Protein AF-A0ABD5XJB5-F1 (afdb_monomer_lite)

pLDDT: mean 73.61, std 13.78, range [49.03, 93.06]

Foldseek 3Di:
DDDPDDPPPDPPPVPPPPDPVQQVAWDADPNDIDGPVVVVVVVD

Radius of gyration: 17.57 Å; chains: 1; bounding box: 44×16×42 Å

Secondary structure (DSSP, 8-state):
---TT-TT------------GGGG-EEEETTEEEEHHHHHHHH-

Organism: NCBI:txid1109010

Structure (mmCIF, N/CA/C/O backbone):
data_AF-A0ABD5XJB5-F1
#
_entry.id   AF-A0ABD5XJB5-F1
#
loop_
_atom_site.group_PDB
_atom_site.id
_atom_site.type_symbol
_atom_site.label_atom_id
_atom_site.label_alt_id
_atom_site.label_comp_id
_atom_site.label_asym_id
_atom_site.label_entity_id
_atom_site.label_seq_id
_atom_site.pdbx_PDB_ins_code
_atom_site.Cartn_x
_atom_site.Cartn_y
_atom_site.Cartn_z
_atom_site.occupancy
_atom_site.B_iso_or_equiv
_atom_site.auth_seq_id
_atom_site.auth_comp_id
_atom_site.auth_asym_id
_atom_site.auth_atom_id
_atom_site.pdbx_PDB_model_num
ATOM 1 N N . MET A 1 1 ? 32.711 -2.738 -24.517 1.00 55.78 1 MET A N 1
ATOM 2 C CA . MET A 1 1 ? 31.817 -1.868 -25.302 1.00 55.78 1 MET A CA 1
ATOM 3 C C . MET A 1 1 ? 30.422 -2.265 -24.864 1.00 55.78 1 MET A C 1
ATOM 5 O O . MET A 1 1 ? 30.030 -3.384 -25.157 1.00 55.78 1 MET A O 1
ATOM 9 N N . GLU A 1 2 ? 29.782 -1.471 -24.007 1.00 62.62 2 GLU A N 1
ATOM 10 C CA . GLU A 1 2 ? 28.440 -1.789 -23.497 1.00 62.62 2 GLU A CA 1
ATOM 11 C C . GLU A 1 2 ? 27.398 -1.342 -24.525 1.00 62.62 2 GLU A C 1
ATOM 13 O O . GLU A 1 2 ? 27.473 -0.231 -25.050 1.00 62.62 2 GLU A O 1
ATOM 18 N N . GLU A 1 3 ? 26.481 -2.242 -24.875 1.00 64.12 3 GLU A N 1
ATOM 19 C CA . GLU A 1 3 ? 25.443 -1.994 -25.872 1.00 64.12 3 GLU A CA 1
ATOM 20 C C . GLU A 1 3 ? 24.311 -1.159 -25.248 1.00 64.12 3 GLU A C 1
ATOM 22 O O . GLU A 1 3 ? 23.683 -1.610 -24.288 1.00 64.12 3 GLU A O 1
ATOM 27 N N . PRO A 1 4 ? 23.999 0.034 -25.787 1.00 62.75 4 PRO A N 1
ATOM 28 C CA . PRO A 1 4 ? 23.094 0.994 -25.148 1.00 62.75 4 PRO A CA 1
ATOM 29 C C . PRO A 1 4 ? 21.608 0.594 -25.171 1.00 62.75 4 PRO A C 1
ATOM 31 O O . PRO A 1 4 ? 20.784 1.328 -24.644 1.00 62.75 4 PRO A O 1
ATOM 34 N N . ASN A 1 5 ? 21.247 -0.546 -25.772 1.00 63.78 5 ASN A N 1
ATOM 35 C CA . ASN A 1 5 ? 19.853 -0.934 -26.021 1.00 63.78 5 ASN A CA 1
ATOM 36 C C . ASN A 1 5 ? 19.568 -2.408 -25.684 1.00 63.78 5 ASN A C 1
ATOM 38 O O . ASN A 1 5 ? 18.813 -3.078 -26.390 1.00 63.78 5 ASN A O 1
ATOM 42 N N . SER A 1 6 ? 20.188 -2.952 -24.635 1.00 63.81 6 SER A N 1
ATOM 43 C CA . SER A 1 6 ? 19.822 -4.294 -24.177 1.00 63.81 6 SER A CA 1
ATOM 44 C C . SER A 1 6 ? 18.450 -4.255 -23.485 1.00 63.81 6 SER A C 1
ATOM 46 O O . SER A 1 6 ? 18.264 -3.460 -22.566 1.00 63.81 6 SER A O 1
ATOM 48 N N . PRO A 1 7 ? 17.494 -5.136 -23.835 1.00 68.19 7 PRO A N 1
ATOM 49 C CA . PRO A 1 7 ? 16.208 -5.239 -23.137 1.00 68.19 7 PRO A CA 1
ATOM 50 C C . PRO A 1 7 ? 16.350 -5.727 -21.682 1.00 68.19 7 PRO A C 1
ATOM 52 O O . PRO A 1 7 ? 15.380 -5.713 -20.927 1.00 68.19 7 PRO A O 1
ATOM 55 N N . TYR A 1 8 ? 17.556 -6.146 -21.279 1.00 60.94 8 TYR A N 1
ATOM 56 C CA . TYR A 1 8 ? 17.920 -6.466 -19.897 1.00 60.94 8 TYR A CA 1
ATOM 57 C C . TYR A 1 8 ? 18.703 -5.344 -19.206 1.00 60.94 8 TYR A C 1
ATOM 59 O O . TYR A 1 8 ? 19.134 -5.524 -18.065 1.00 60.94 8 TYR A O 1
ATOM 67 N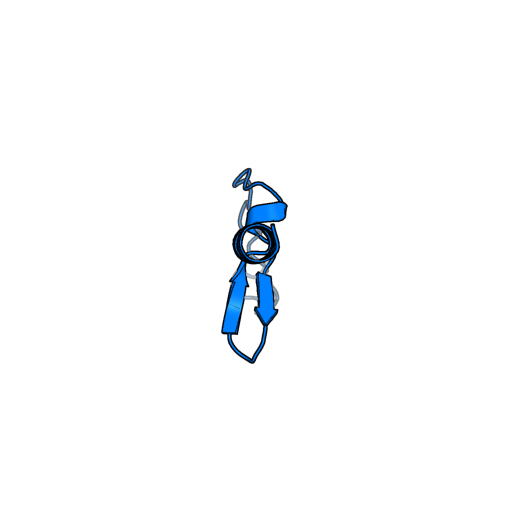 N . PHE A 1 9 ? 18.900 -4.202 -19.870 1.00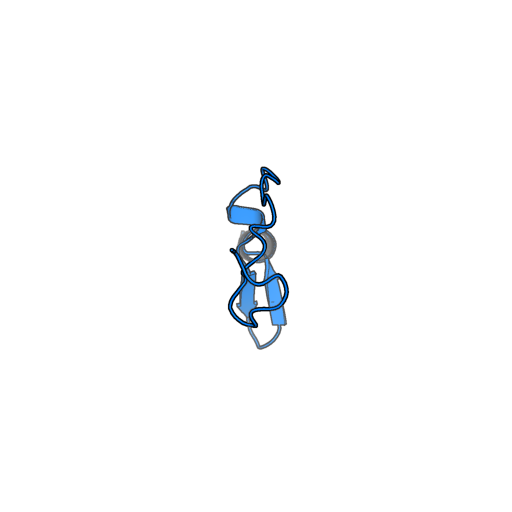 64.88 9 PHE A N 1
ATOM 68 C CA . PHE A 1 9 ? 19.504 -3.029 -19.260 1.00 64.88 9 PHE A CA 1
ATOM 69 C C . PHE A 1 9 ? 18.509 -2.437 -18.263 1.00 64.88 9 PHE A C 1
ATOM 71 O O . PHE A 1 9 ? 17.610 -1.671 -18.600 1.00 64.88 9 PHE A O 1
ATOM 78 N N . ARG A 1 10 ? 18.634 -2.873 -17.012 1.00 64.56 10 ARG A N 1
ATOM 79 C CA . ARG A 1 10 ? 17.953 -2.252 -15.886 1.00 64.56 10 ARG A CA 1
ATOM 80 C C . ARG A 1 10 ? 18.728 -0.987 -15.577 1.00 64.56 10 ARG A C 1
ATOM 82 O O . ARG A 1 10 ? 19.748 -1.050 -14.896 1.00 64.56 10 ARG A O 1
ATOM 89 N N . GLU A 1 11 ? 18.269 0.135 -16.120 1.00 65.44 11 GLU A N 1
ATOM 90 C CA . GLU A 1 11 ? 18.647 1.441 -15.599 1.00 65.44 11 GLU A CA 1
ATOM 91 C C . GLU A 1 11 ? 18.384 1.379 -14.090 1.00 65.44 11 GLU A C 1
ATOM 93 O O . GLU A 1 11 ? 17.251 1.148 -13.658 1.00 65.44 11 GLU A O 1
ATOM 98 N N . GLN A 1 12 ? 19.454 1.405 -13.294 1.00 59.19 12 GLN A N 1
ATOM 99 C CA . GLN A 1 12 ? 19.344 1.482 -11.846 1.00 59.19 12 GLN A CA 1
ATOM 100 C C . GLN A 1 12 ? 18.757 2.858 -11.566 1.00 59.19 12 GLN A C 1
ATOM 102 O O . GLN A 1 12 ? 19.481 3.843 -11.487 1.00 59.19 12 GLN A O 1
ATOM 107 N N . VAL A 1 13 ? 17.429 2.929 -11.523 1.00 61.03 13 VAL A N 1
ATOM 108 C CA . VAL A 1 13 ? 16.721 4.096 -11.023 1.00 61.03 13 VAL A CA 1
ATOM 109 C C . VAL A 1 13 ? 17.185 4.217 -9.580 1.00 61.03 13 VAL A C 1
ATOM 111 O O . VAL A 1 13 ? 16.925 3.315 -8.783 1.00 61.03 13 VAL A O 1
ATOM 114 N N . ASP A 1 14 ? 17.965 5.256 -9.284 1.00 49.03 14 ASP A N 1
ATOM 115 C CA . ASP A 1 14 ? 18.361 5.623 -7.928 1.00 49.03 14 ASP A CA 1
ATOM 116 C C . ASP A 1 14 ? 17.084 5.842 -7.109 1.00 49.03 14 ASP A C 1
ATOM 118 O O . ASP A 1 14 ? 16.523 6.933 -7.040 1.00 49.03 14 ASP A O 1
ATOM 122 N N . ASP A 1 15 ? 16.587 4.767 -6.511 1.00 51.34 15 ASP A N 1
ATOM 123 C CA . ASP A 1 15 ? 15.366 4.731 -5.717 1.00 51.34 15 ASP A CA 1
ATOM 124 C C . ASP A 1 15 ? 15.685 5.165 -4.275 1.00 51.34 15 ASP A C 1
ATOM 126 O O . ASP A 1 15 ? 15.233 4.571 -3.296 1.00 51.34 15 ASP A O 1
ATOM 130 N N . VAL A 1 16 ? 16.504 6.216 -4.133 1.00 56.12 16 VAL A N 1
ATOM 131 C CA . VAL A 1 16 ? 16.742 6.916 -2.863 1.00 56.12 16 VAL A CA 1
ATOM 132 C C . VAL A 1 16 ? 15.635 7.951 -2.674 1.00 56.12 16 VAL A C 1
ATOM 134 O O . VAL A 1 16 ? 15.864 9.141 -2.479 1.00 56.12 16 VAL A O 1
ATOM 137 N N . VAL A 1 17 ? 14.388 7.492 -2.741 1.00 60.25 17 VAL A N 1
ATOM 138 C CA . VAL A 1 17 ? 13.316 8.149 -2.008 1.00 60.25 17 VAL A CA 1
ATOM 139 C C . VAL A 1 17 ? 13.215 7.362 -0.723 1.00 60.25 17 VAL A C 1
ATOM 141 O O . VAL A 1 17 ? 12.688 6.248 -0.722 1.00 60.25 17 VAL A O 1
ATOM 144 N N . GLU A 1 18 ? 13.754 7.940 0.347 1.00 57.41 18 GLU A N 1
ATOM 145 C CA . GLU A 1 18 ? 13.593 7.533 1.744 1.00 57.41 18 GLU A CA 1
ATOM 146 C C . GLU A 1 18 ? 12.092 7.579 2.102 1.00 57.41 18 GLU A C 1
ATOM 148 O O . GLU A 1 18 ? 11.582 8.459 2.784 1.00 57.41 18 GLU A O 1
ATOM 153 N N . SER A 1 19 ? 11.338 6.672 1.498 1.00 62.09 19 SER A N 1
ATOM 154 C CA . SER A 1 19 ? 9.919 6.468 1.708 1.00 62.09 19 SER A CA 1
ATOM 155 C C . SER A 1 19 ? 9.850 5.407 2.783 1.00 62.09 19 SER A C 1
ATOM 157 O O . SER A 1 19 ? 10.456 4.344 2.628 1.00 62.09 19 SER A O 1
ATOM 159 N N . ASP A 1 20 ? 9.189 5.735 3.893 1.00 65.62 20 ASP A N 1
ATOM 160 C CA . ASP A 1 20 ? 8.955 4.804 4.991 1.00 65.62 20 ASP A CA 1
ATOM 161 C C . ASP A 1 20 ? 8.563 3.441 4.391 1.00 65.62 20 ASP A C 1
ATOM 163 O O . ASP A 1 20 ? 7.653 3.395 3.554 1.00 65.62 20 ASP A O 1
ATOM 167 N N . PRO A 1 21 ? 9.255 2.336 4.726 1.00 66.44 21 PRO A N 1
ATOM 168 C CA . PRO A 1 21 ? 8.956 1.027 4.151 1.00 66.44 21 PRO A CA 1
ATOM 169 C C . PRO A 1 21 ? 7.472 0.652 4.293 1.00 66.44 21 PRO A C 1
ATOM 171 O O . PRO A 1 21 ? 6.949 -0.066 3.446 1.00 66.44 21 PRO A O 1
ATOM 174 N N . GLN A 1 22 ? 6.770 1.196 5.294 1.00 63.84 22 GLN A N 1
ATOM 175 C CA . GLN A 1 22 ? 5.333 0.998 5.494 1.00 63.84 22 GLN A CA 1
ATOM 176 C C . GLN A 1 22 ? 4.452 1.692 4.446 1.00 63.84 22 GLN A C 1
ATOM 178 O O . GLN A 1 22 ? 3.347 1.222 4.171 1.00 63.84 22 GLN A O 1
ATOM 183 N N . ASP A 1 23 ? 4.916 2.789 3.845 1.00 65.19 23 ASP A N 1
ATOM 184 C CA . ASP A 1 23 ? 4.189 3.492 2.782 1.00 65.19 23 ASP A CA 1
ATOM 185 C C . ASP A 1 23 ? 4.317 2.773 1.425 1.00 65.19 23 ASP A C 1
ATOM 187 O O . ASP A 1 23 ? 3.512 3.013 0.523 1.00 65.19 23 ASP A O 1
ATOM 191 N N . ARG A 1 24 ? 5.272 1.839 1.287 1.00 71.31 24 ARG A N 1
ATOM 192 C CA . ARG A 1 24 ? 5.400 0.957 0.112 1.00 71.31 24 ARG A CA 1
ATOM 193 C C . ARG A 1 24 ? 4.556 -0.320 0.221 1.00 71.31 24 ARG A C 1
ATOM 195 O O . ARG A 1 24 ? 4.386 -1.027 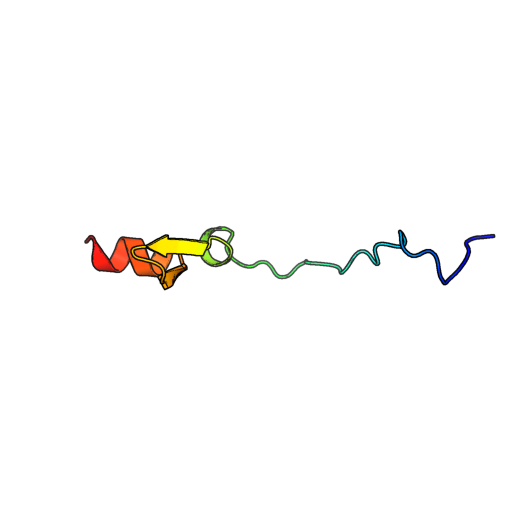-0.771 1.00 71.31 24 ARG A O 1
ATOM 202 N N . GLU A 1 25 ? 4.015 -0.634 1.398 1.00 84.06 25 GLU A N 1
ATOM 203 C CA . GLU A 1 25 ? 3.230 -1.851 1.617 1.00 84.06 25 GLU A CA 1
ATOM 204 C C . GLU A 1 25 ? 1.777 -1.674 1.152 1.00 84.06 25 GLU A C 1
ATOM 206 O O . GLU A 1 25 ? 0.988 -0.921 1.734 1.00 84.06 25 GLU A O 1
ATOM 211 N N . VAL A 1 26 ? 1.406 -2.427 0.113 1.00 87.88 26 VAL A N 1
ATOM 212 C CA . VAL A 1 26 ? 0.034 -2.523 -0.403 1.00 87.88 26 VAL A CA 1
ATOM 213 C C . VAL A 1 26 ? -0.582 -3.842 0.043 1.00 87.88 26 VAL A C 1
ATOM 215 O O . VAL A 1 26 ? 0.027 -4.903 -0.081 1.00 87.88 26 VAL A O 1
ATOM 218 N N . ILE A 1 27 ? -1.816 -3.781 0.529 1.00 89.12 27 ILE A N 1
ATOM 219 C CA . ILE A 1 27 ? -2.629 -4.946 0.856 1.00 89.12 27 ILE A CA 1
ATOM 220 C C . ILE A 1 27 ? -3.919 -4.944 0.035 1.00 89.12 27 ILE A C 1
ATOM 222 O O . ILE A 1 27 ? -4.394 -3.891 -0.391 1.00 89.12 27 ILE A O 1
ATOM 226 N N . ILE A 1 28 ? -4.501 -6.125 -0.163 1.00 93.06 28 ILE A N 1
ATOM 227 C CA . ILE A 1 28 ? -5.753 -6.297 -0.904 1.00 93.06 28 ILE A CA 1
ATOM 228 C C . ILE A 1 28 ? -6.810 -6.832 0.058 1.00 93.06 28 ILE A C 1
ATOM 230 O O . ILE A 1 28 ? -6.636 -7.905 0.636 1.00 93.06 28 ILE A O 1
ATOM 234 N N . VAL A 1 29 ? -7.901 -6.088 0.227 1.00 88.88 29 VAL A N 1
ATOM 235 C CA . VAL A 1 29 ? -9.031 -6.444 1.094 1.00 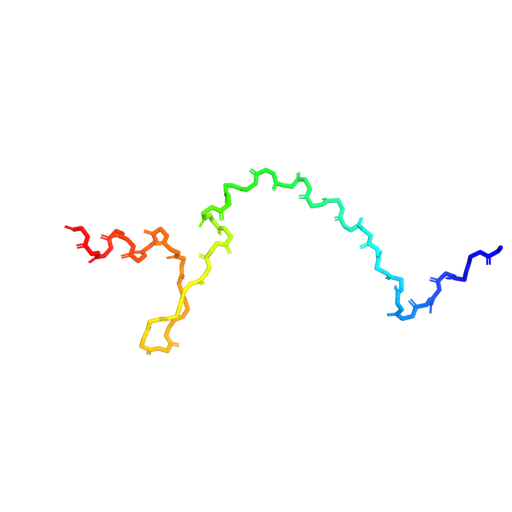88.88 29 VAL A CA 1
ATOM 236 C C . VAL A 1 29 ? -10.301 -6.356 0.261 1.00 88.88 29 VAL A C 1
ATOM 238 O O . VAL A 1 29 ? -10.560 -5.324 -0.342 1.00 88.88 29 VAL A O 1
ATOM 241 N N . GLU A 1 30 ? -11.063 -7.450 0.173 1.00 91.88 30 GLU A N 1
ATOM 242 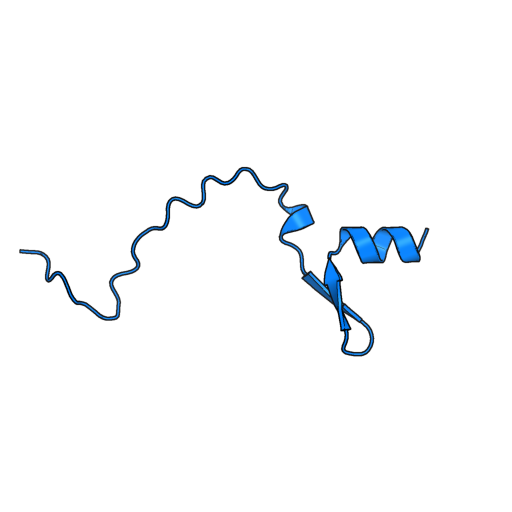C CA . GLU A 1 30 ? -12.331 -7.504 -0.587 1.00 91.88 30 GLU A CA 1
ATOM 243 C C . GLU A 1 30 ? -12.212 -7.074 -2.068 1.00 91.88 30 GLU A C 1
ATOM 245 O O . GLU A 1 30 ? -13.177 -6.639 -2.688 1.00 91.88 30 GLU A O 1
ATOM 250 N N . GLY A 1 31 ? -11.023 -7.218 -2.663 1.00 92.31 31 GLY A N 1
ATOM 251 C CA . GLY A 1 31 ? -10.746 -6.803 -4.044 1.00 92.31 31 GLY A CA 1
ATOM 252 C C . GLY A 1 31 ? -10.327 -5.336 -4.202 1.00 92.31 31 GLY A C 1
ATOM 253 O O . GLY A 1 31 ? -10.000 -4.924 -5.312 1.00 92.31 31 GLY A O 1
ATOM 254 N N . GLU A 1 32 ? -10.269 -4.565 -3.115 1.00 91.81 32 GLU A N 1
ATOM 255 C CA . GLU A 1 32 ? -9.737 -3.203 -3.092 1.00 91.81 32 GLU A CA 1
ATOM 256 C C . GLU A 1 32 ? -8.260 -3.217 -2.666 1.00 91.81 32 GLU A C 1
ATOM 258 O O . GLU A 1 32 ? -7.890 -3.844 -1.670 1.00 91.81 32 GLU A O 1
ATOM 263 N N . ALA A 1 33 ? -7.404 -2.521 -3.419 1.00 91.94 33 ALA A N 1
ATOM 264 C CA . ALA A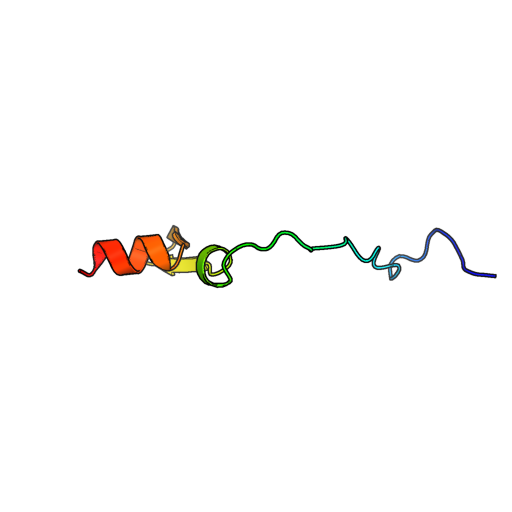 1 33 ? -6.001 -2.322 -3.063 1.00 91.94 33 ALA A CA 1
ATOM 265 C C . ALA A 1 33 ? -5.847 -1.064 -2.196 1.00 91.94 33 ALA A C 1
ATOM 267 O O . ALA A 1 33 ? -6.276 0.021 -2.588 1.00 91.94 33 ALA A O 1
ATOM 268 N N . MET A 1 34 ? -5.207 -1.192 -1.033 1.00 91.44 34 MET A N 1
ATOM 269 C CA . MET A 1 34 ? -4.992 -0.083 -0.101 1.00 91.44 34 MET A CA 1
ATOM 270 C C . MET A 1 34 ? -3.660 -0.201 0.647 1.00 91.44 34 MET A C 1
ATOM 272 O O . MET A 1 34 ? -3.081 -1.281 0.727 1.00 91.44 34 MET A O 1
ATOM 276 N N . SER A 1 35 ? -3.162 0.896 1.227 1.00 90.75 35 SER A N 1
ATOM 277 C CA . SER A 1 35 ? -1.925 0.849 2.021 1.00 90.75 35 SER A CA 1
ATOM 278 C C . SER A 1 35 ? -2.116 0.127 3.356 1.00 90.75 35 SER A C 1
ATOM 280 O O . SER A 1 35 ? -3.192 0.198 3.967 1.00 90.75 35 SER A O 1
ATOM 282 N N . LEU A 1 36 ? -1.052 -0.508 3.862 1.00 87.06 36 LEU A N 1
ATOM 283 C CA . LEU A 1 36 ? -1.087 -1.178 5.166 1.00 87.06 36 LEU A CA 1
ATOM 284 C C . LEU A 1 36 ? -1.510 -0.218 6.289 1.00 87.06 36 LEU A C 1
ATOM 286 O O . LEU A 1 36 ? -2.307 -0.580 7.159 1.00 87.06 36 LEU A O 1
ATOM 290 N N . ARG A 1 37 ? -1.017 1.025 6.257 1.00 86.50 37 ARG A N 1
ATOM 291 C CA . ARG A 1 37 ? -1.382 2.073 7.220 1.00 86.50 37 ARG A CA 1
ATOM 292 C C . ARG A 1 37 ? -2.887 2.343 7.237 1.00 86.50 37 ARG A C 1
ATOM 294 O O . ARG A 1 37 ? -3.486 2.434 8.308 1.00 86.50 37 ARG A O 1
ATOM 301 N N . SER A 1 38 ? -3.497 2.450 6.058 1.00 86.88 38 SER A N 1
ATOM 302 C CA . SER A 1 38 ? -4.935 2.701 5.918 1.00 86.88 38 SER A CA 1
ATOM 303 C C . SER A 1 38 ? -5.763 1.550 6.483 1.00 86.88 38 SER A C 1
ATOM 305 O O . SER A 1 38 ? -6.797 1.781 7.103 1.00 86.88 38 SER A O 1
ATOM 307 N N . TYR A 1 39 ? -5.295 0.315 6.313 1.00 88.12 39 TYR A N 1
ATOM 308 C CA . TYR A 1 39 ? -5.965 -0.861 6.852 1.00 88.12 39 TYR A CA 1
ATOM 309 C C . TYR A 1 39 ? -5.877 -0.955 8.371 1.00 88.12 39 TYR A C 1
ATOM 311 O O . TYR A 1 39 ? -6.897 -1.170 9.018 1.00 88.12 39 TYR A O 1
ATOM 319 N N . LYS A 1 40 ? -4.688 -0.734 8.950 1.00 87.81 40 LYS A N 1
ATOM 320 C CA . LYS A 1 40 ? -4.506 -0.720 10.411 1.00 87.81 40 LYS A CA 1
ATOM 321 C C . LYS A 1 40 ? -5.437 0.302 11.070 1.00 87.81 40 LYS A C 1
ATOM 323 O O . LYS A 1 40 ? -6.178 -0.056 11.973 1.00 87.81 40 LYS A O 1
ATOM 328 N N . LYS A 1 41 ? -5.520 1.513 10.506 1.00 88.12 41 LYS A N 1
ATOM 329 C CA . LYS A 1 41 ? -6.426 2.571 10.980 1.00 88.12 41 LYS A CA 1
ATOM 330 C C . LYS A 1 41 ? -7.916 2.196 10.931 1.00 88.12 41 LYS A C 1
ATOM 332 O O . LYS A 1 41 ? -8.688 2.748 11.697 1.00 88.12 41 LYS A O 1
ATOM 337 N N . ARG A 1 42 ? -8.346 1.321 10.012 1.00 85.56 42 ARG A N 1
ATOM 338 C CA . ARG A 1 42 ? -9.744 0.842 9.950 1.00 85.56 42 ARG A CA 1
ATOM 339 C C . ARG A 1 42 ? -10.044 -0.241 10.995 1.00 85.56 42 ARG A C 1
ATOM 341 O O . ARG A 1 42 ? -11.212 -0.560 11.194 1.00 85.56 42 ARG A O 1
ATOM 348 N N . ARG A 1 43 ? -9.010 -0.854 11.580 1.00 80.12 43 ARG A N 1
ATOM 349 C CA . ARG A 1 43 ? -9.124 -1.973 12.522 1.00 80.12 43 ARG A CA 1
ATOM 350 C C . ARG A 1 43 ? -8.971 -1.550 13.989 1.00 80.12 43 ARG A C 1
ATOM 352 O O . ARG A 1 43 ? -9.452 -2.289 14.846 1.00 80.12 43 ARG A O 1
ATOM 359 N N . ASP A 1 44 ? -8.312 -0.421 14.244 1.00 69.94 44 ASP A N 1
ATOM 360 C CA . ASP A 1 44 ? -8.300 0.279 15.540 1.00 69.94 44 ASP A CA 1
ATOM 361 C C . ASP A 1 44 ? -9.629 1.013 15.792 1.00 69.94 44 ASP A C 1
ATOM 363 O O . ASP A 1 44 ? -10.115 0.967 16.946 1.00 69.94 44 ASP A O 1
#

Sequence (44 aa):
MEEPNSPYFREQVDDVVESDPQDREVIIVEGEAMSLRSYKKRRD